Protein AF-A0AA42VBL7-F1 (afdb_monomer)

Foldseek 3Di:
DDDDALVNQDPVNQVCLLLLNAEDPDPNSVLSHQVLSNCCNVPVPQDPVLSVVSVVCNPPDPVVSLLSLLVSCCVPPNCPCLVVQCPGRYLSSVLSSLSVLVPHPPDDPVRSCVSCVCQCVPPDPSSND

Organism: Aeromonas caviae (NCBI:txid648)

Radius of gyration: 14.38 Å; Cα contacts (8 Å, |Δi|>4): 144; chains: 1; bounding box: 39×32×38 Å

Sequence (129 aa):
MTRSRITDITPSRLAQLNRGEAEASNLTECLAVDFAPLMQCTLPSLGPQALASMHAASGEGITRRMALAARLLLTESGTRDLAALSRHPSDTVRGWACFMVGASEGLSLSDRLALIRPLADDPHFGVRE

Mean predicted aligned error: 3.26 Å

pLDDT: mean 94.49, std 7.41, range [45.22, 98.62]

Secondary structure (DSSP, 8-state):
-PPPPGGGS-HHHHHHHHTT-S--SSHHHHHH--HHHHHHHH-TT--HHHHHHHHHTTTS-HHHHHHHHHHHHHHHHTTTTHHHHTT-S-HHHHHHHHHHHHH-SS--HHHHHHHHHHHHT-SSHHHH-

Structure (mmCIF, N/CA/C/O backbone):
data_AF-A0AA42VBL7-F1
#
_entry.id   AF-A0AA42VBL7-F1
#
loop_
_atom_site.group_PDB
_atom_site.id
_atom_site.type_symbol
_atom_site.label_atom_id
_atom_site.label_alt_id
_atom_site.label_comp_id
_atom_site.label_asym_id
_atom_site.label_entity_id
_atom_site.label_seq_id
_atom_site.pdbx_PDB_ins_code
_atom_site.Cartn_x
_atom_site.Cartn_y
_atom_site.Cartn_z
_atom_site.occupancy
_atom_site.B_iso_or_equiv
_atom_site.auth_seq_id
_atom_site.auth_comp_id
_atom_site.auth_asym_id
_atom_site.auth_atom_id
_atom_site.pdbx_PDB_model_num
ATOM 1 N N . MET A 1 1 ? 24.910 -15.960 -0.959 1.00 45.22 1 MET A N 1
ATOM 2 C CA . MET A 1 1 ? 23.644 -15.347 -1.412 1.00 45.22 1 MET A CA 1
ATOM 3 C C . MET A 1 1 ? 23.977 -14.010 -2.048 1.00 45.22 1 MET A C 1
ATOM 5 O O . MET A 1 1 ? 24.462 -13.126 -1.353 1.00 45.22 1 MET A O 1
ATOM 9 N N . THR A 1 2 ? 23.836 -13.885 -3.364 1.00 49.84 2 THR A N 1
ATOM 10 C CA . THR A 1 2 ? 24.110 -12.630 -4.078 1.00 49.84 2 THR A CA 1
ATOM 11 C C . THR A 1 2 ? 22.987 -11.643 -3.757 1.00 49.84 2 THR A C 1
ATOM 13 O O . THR A 1 2 ? 21.822 -11.964 -3.973 1.00 49.84 2 THR A O 1
ATOM 16 N N . ARG A 1 3 ? 23.302 -10.475 -3.180 1.00 64.69 3 ARG A N 1
ATOM 17 C CA . ARG A 1 3 ? 22.304 -9.417 -2.935 1.00 64.69 3 ARG A CA 1
ATOM 18 C C . ARG A 1 3 ? 21.793 -8.896 -4.283 1.00 64.69 3 ARG A C 1
ATOM 20 O O . ARG A 1 3 ? 22.583 -8.341 -5.039 1.00 64.69 3 ARG A O 1
ATOM 27 N N . SER A 1 4 ? 20.499 -9.061 -4.555 1.00 76.75 4 SER A N 1
ATOM 28 C CA . SER A 1 4 ? 19.837 -8.468 -5.725 1.00 76.75 4 SER A CA 1
ATOM 29 C C . SER A 1 4 ? 19.675 -6.964 -5.517 1.00 76.75 4 SER A C 1
ATOM 31 O O . SER A 1 4 ? 19.191 -6.536 -4.464 1.00 76.75 4 SER A O 1
ATOM 33 N N . ARG A 1 5 ? 20.064 -6.160 -6.505 1.00 85.75 5 ARG A N 1
ATOM 34 C CA . ARG A 1 5 ? 19.850 -4.706 -6.527 1.00 85.75 5 ARG A CA 1
ATOM 35 C C . ARG A 1 5 ? 18.542 -4.377 -7.239 1.00 85.75 5 ARG A C 1
ATOM 37 O O . ARG A 1 5 ? 18.055 -5.160 -8.045 1.00 85.75 5 ARG A O 1
ATOM 44 N N . ILE A 1 6 ? 17.992 -3.194 -6.971 1.00 85.94 6 ILE A N 1
ATOM 45 C CA . ILE A 1 6 ? 16.787 -2.699 -7.663 1.00 85.94 6 ILE A CA 1
ATOM 46 C C . ILE A 1 6 ? 17.022 -2.621 -9.179 1.00 85.94 6 ILE A C 1
ATOM 48 O O . ILE A 1 6 ? 16.137 -2.947 -9.959 1.00 85.94 6 ILE A O 1
ATOM 52 N N . THR A 1 7 ? 18.244 -2.276 -9.599 1.00 86.56 7 THR A N 1
ATOM 53 C CA . THR A 1 7 ? 18.661 -2.244 -11.011 1.00 86.56 7 THR A CA 1
ATOM 54 C C . THR A 1 7 ? 18.605 -3.601 -11.708 1.00 86.56 7 THR A C 1
ATOM 56 O O . THR A 1 7 ? 18.649 -3.647 -12.932 1.00 86.56 7 THR A O 1
ATOM 59 N N . ASP A 1 8 ? 18.527 -4.692 -10.943 1.00 91.00 8 ASP A N 1
ATOM 60 C CA . ASP A 1 8 ? 18.472 -6.053 -11.474 1.00 91.00 8 ASP A CA 1
ATOM 61 C C . ASP A 1 8 ? 17.015 -6.491 -11.747 1.00 91.00 8 ASP A C 1
ATOM 63 O O . ASP A 1 8 ? 16.784 -7.538 -12.353 1.00 91.00 8 ASP A O 1
ATOM 67 N N . ILE A 1 9 ? 16.019 -5.696 -11.326 1.00 95.25 9 ILE A N 1
ATOM 68 C CA . ILE A 1 9 ? 14.600 -5.949 -11.601 1.00 95.25 9 ILE A CA 1
ATOM 69 C C . ILE A 1 9 ? 14.308 -5.574 -13.053 1.00 95.25 9 ILE A C 1
ATOM 71 O O . ILE A 1 9 ? 14.565 -4.455 -13.496 1.00 95.25 9 ILE A O 1
ATOM 75 N N . THR A 1 10 ? 13.729 -6.509 -13.806 1.00 97.00 10 THR A N 1
ATOM 76 C CA . THR A 1 10 ? 13.354 -6.237 -15.197 1.00 97.00 10 THR A CA 1
ATOM 77 C C . THR A 1 10 ? 12.259 -5.162 -15.274 1.00 97.00 10 THR A C 1
ATOM 79 O O . THR A 1 10 ? 11.362 -5.136 -14.426 1.00 97.00 10 THR A O 1
ATOM 82 N N . PRO A 1 11 ? 12.253 -4.302 -16.311 1.00 96.50 11 PRO A N 1
ATOM 83 C CA . PRO A 1 11 ? 11.223 -3.272 -16.454 1.00 96.50 11 PRO A CA 1
ATOM 84 C C . PRO A 1 11 ? 9.793 -3.826 -16.488 1.00 96.50 11 PRO A C 1
ATOM 86 O O . PRO A 1 11 ? 8.887 -3.229 -15.914 1.00 96.50 11 PRO A O 1
ATOM 89 N N . SER A 1 12 ? 9.584 -4.990 -17.115 1.00 97.38 12 SER A N 1
ATOM 90 C CA . SER A 1 12 ? 8.275 -5.653 -17.158 1.00 97.38 12 SER A CA 1
ATOM 91 C C . SER A 1 12 ? 7.822 -6.125 -15.777 1.00 97.38 12 SER A C 1
ATOM 93 O O . SER A 1 12 ? 6.654 -5.951 -15.428 1.00 97.38 12 SER A O 1
ATOM 95 N N . ARG A 1 13 ? 8.741 -6.668 -14.967 1.00 97.69 13 ARG A N 1
ATOM 96 C CA . ARG A 1 13 ? 8.455 -7.062 -13.584 1.00 97.69 13 ARG A CA 1
ATOM 97 C C . ARG A 1 13 ? 8.108 -5.852 -12.725 1.00 97.69 13 ARG A C 1
ATOM 99 O O . ARG A 1 13 ? 7.092 -5.876 -12.039 1.00 97.69 13 ARG A O 1
ATOM 106 N N . LEU A 1 14 ? 8.889 -4.777 -12.811 1.00 97.75 14 LEU A N 1
ATOM 107 C CA . LEU A 1 14 ? 8.604 -3.545 -12.075 1.00 97.75 14 LEU A CA 1
ATOM 108 C C . LEU A 1 14 ? 7.245 -2.946 -12.476 1.00 97.75 14 LEU A C 1
ATOM 110 O O . LEU A 1 14 ? 6.464 -2.555 -11.614 1.00 97.75 14 LEU A O 1
ATOM 114 N N . ALA A 1 15 ? 6.912 -2.945 -13.769 1.00 97.88 15 ALA A N 1
ATOM 115 C CA . ALA A 1 15 ? 5.611 -2.488 -14.255 1.00 97.88 15 ALA A CA 1
ATOM 116 C C . ALA A 1 15 ? 4.439 -3.374 -13.790 1.00 97.88 15 ALA A C 1
ATOM 118 O O . ALA A 1 15 ? 3.328 -2.878 -13.621 1.00 97.88 15 ALA A O 1
ATOM 119 N N . GLN A 1 16 ? 4.647 -4.679 -13.594 1.00 98.38 16 GLN A N 1
ATOM 120 C CA . GLN A 1 16 ? 3.638 -5.571 -13.012 1.00 98.38 16 GLN A CA 1
ATOM 121 C C . GLN A 1 16 ? 3.380 -5.233 -11.537 1.00 98.38 16 GLN A C 1
ATOM 123 O O . GLN A 1 16 ? 2.226 -5.106 -11.128 1.00 98.38 16 GLN A O 1
ATOM 128 N N . LEU A 1 17 ? 4.450 -5.033 -10.761 1.00 98.44 17 LEU A N 1
ATOM 129 C CA . LEU A 1 17 ? 4.364 -4.651 -9.349 1.00 98.44 17 LEU A CA 1
ATOM 130 C C . LEU A 1 17 ? 3.690 -3.283 -9.181 1.00 98.44 17 LEU A C 1
ATOM 132 O O . LEU A 1 17 ? 2.751 -3.148 -8.403 1.00 98.44 17 LEU A O 1
ATOM 136 N N . ASN A 1 18 ? 4.088 -2.295 -9.986 1.00 98.19 18 ASN A N 1
ATOM 137 C CA . ASN A 1 18 ? 3.526 -0.942 -9.953 1.00 98.19 18 ASN A CA 1
ATOM 138 C C . ASN A 1 18 ? 2.079 -0.856 -10.466 1.00 98.19 18 ASN A C 1
ATOM 140 O O . ASN A 1 18 ? 1.442 0.169 -10.270 1.00 98.19 18 ASN A O 1
ATOM 144 N N . ARG A 1 19 ? 1.547 -1.899 -11.115 1.00 98.25 19 ARG A N 1
ATOM 145 C CA . ARG A 1 19 ? 0.112 -2.015 -11.446 1.00 98.25 19 ARG A CA 1
ATOM 146 C C . ARG A 1 19 ? -0.675 -2.813 -10.407 1.00 98.25 19 ARG A C 1
ATOM 148 O O . ARG A 1 19 ? -1.892 -2.913 -10.511 1.00 98.25 19 ARG A O 1
ATOM 155 N N . GLY A 1 20 ? 0.009 -3.379 -9.414 1.00 98.06 20 GLY A N 1
ATOM 156 C CA . GLY A 1 20 ? -0.601 -4.151 -8.339 1.00 98.06 20 GLY A CA 1
ATOM 157 C C . GLY A 1 20 ? -1.052 -5.553 -8.746 1.00 98.06 20 GLY A C 1
ATOM 158 O O . GLY A 1 20 ? -1.904 -6.137 -8.085 1.00 98.06 20 GLY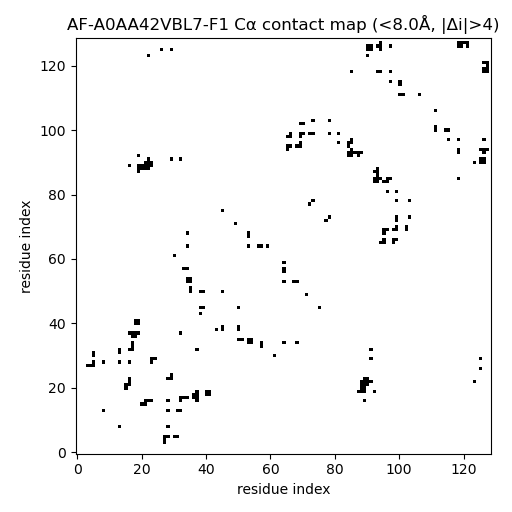 A O 1
ATOM 159 N N . GLU A 1 21 ? -0.495 -6.096 -9.828 1.00 98.12 21 GLU A N 1
ATOM 160 C CA . GLU A 1 21 ? -0.938 -7.361 -10.435 1.00 98.12 21 GLU A CA 1
ATOM 161 C C . GLU A 1 21 ? -0.263 -8.601 -9.848 1.00 98.12 21 GLU A C 1
ATOM 163 O O . GLU A 1 21 ? -0.640 -9.727 -10.166 1.00 98.12 21 GLU A O 1
ATOM 168 N N . ALA A 1 22 ? 0.769 -8.403 -9.034 1.00 97.06 22 ALA A N 1
ATOM 169 C CA . ALA A 1 22 ? 1.496 -9.471 -8.379 1.00 97.06 22 ALA A CA 1
ATOM 170 C C . ALA A 1 22 ? 2.066 -8.992 -7.046 1.00 97.06 22 ALA A C 1
ATOM 172 O O . ALA A 1 22 ? 2.302 -7.799 -6.844 1.00 97.06 22 ALA A O 1
ATOM 173 N N . GLU A 1 23 ? 2.343 -9.958 -6.183 1.00 98.19 23 GLU A N 1
ATOM 174 C CA . GLU A 1 23 ? 3.160 -9.770 -4.992 1.00 98.19 23 GLU A CA 1
ATOM 175 C C . GLU A 1 23 ? 4.632 -9.644 -5.384 1.00 98.19 23 GLU A C 1
ATOM 177 O O . GLU A 1 23 ? 5.088 -10.235 -6.378 1.00 98.19 23 GLU A O 1
ATOM 182 N N . ALA A 1 24 ? 5.391 -8.906 -4.582 1.00 97.75 24 ALA A N 1
ATOM 183 C CA . ALA A 1 24 ? 6.839 -9.001 -4.588 1.00 97.75 24 ALA A CA 1
ATOM 184 C C . ALA A 1 24 ? 7.296 -10.435 -4.244 1.00 97.75 24 ALA A C 1
ATOM 186 O O . ALA A 1 24 ? 6.632 -11.190 -3.553 1.00 97.75 24 ALA A O 1
ATOM 187 N N . SER A 1 25 ? 8.448 -10.858 -4.751 1.00 96.38 25 SER A N 1
ATOM 188 C CA . SER A 1 25 ? 9.044 -12.163 -4.418 1.00 96.38 25 SER A CA 1
ATOM 189 C C . SER A 1 25 ? 10.155 -12.044 -3.375 1.00 96.38 25 SER A C 1
ATOM 191 O O . SER A 1 25 ? 10.631 -13.045 -2.844 1.00 96.38 25 SER A O 1
ATOM 193 N N . ASN A 1 26 ? 10.634 -10.827 -3.121 1.00 95.25 26 ASN A N 1
ATOM 194 C CA . ASN A 1 26 ? 11.722 -10.537 -2.195 1.00 95.25 26 ASN A CA 1
ATOM 195 C C . ASN A 1 26 ? 11.707 -9.057 -1.787 1.00 95.25 26 ASN A C 1
ATOM 197 O O . ASN A 1 26 ? 11.037 -8.230 -2.404 1.00 95.25 26 ASN A O 1
ATOM 201 N N . LEU A 1 27 ? 12.494 -8.719 -0.763 1.00 94.31 27 LEU A N 1
ATOM 202 C CA . LEU A 1 27 ? 12.570 -7.359 -0.228 1.00 94.31 27 LEU A CA 1
ATOM 203 C C . LEU A 1 27 ? 13.031 -6.324 -1.269 1.00 94.31 27 LEU A C 1
ATOM 205 O O . LEU A 1 27 ? 12.570 -5.188 -1.241 1.00 94.31 27 LEU A O 1
ATOM 209 N N . THR A 1 28 ? 13.921 -6.693 -2.195 1.00 95.75 28 THR A N 1
ATOM 210 C CA . THR A 1 28 ? 14.379 -5.773 -3.247 1.00 95.75 28 THR A CA 1
ATOM 211 C C . THR A 1 28 ? 13.216 -5.347 -4.143 1.00 95.75 28 THR A C 1
ATOM 213 O O . THR A 1 28 ? 13.108 -4.166 -4.460 1.00 95.75 28 THR A O 1
ATOM 216 N N . GLU A 1 29 ? 12.324 -6.274 -4.502 1.00 96.81 29 GLU A N 1
ATOM 217 C CA . GLU A 1 29 ? 11.092 -5.955 -5.229 1.00 96.81 29 GLU A CA 1
ATOM 218 C C . GLU A 1 29 ? 10.136 -5.095 -4.393 1.00 96.81 29 GLU A C 1
ATOM 220 O O . GLU A 1 29 ? 9.699 -4.065 -4.899 1.00 96.81 29 GLU A O 1
ATOM 225 N N . CYS A 1 30 ? 9.885 -5.433 -3.117 1.00 96.00 30 CYS A N 1
ATOM 226 C CA . CYS A 1 30 ? 9.041 -4.615 -2.228 1.00 96.00 30 CYS A CA 1
ATOM 227 C C . CYS A 1 30 ? 9.528 -3.158 -2.160 1.00 96.00 30 CYS A C 1
ATOM 229 O O . CYS A 1 30 ? 8.741 -2.217 -2.245 1.00 96.00 30 CYS A O 1
ATOM 231 N N . LEU A 1 31 ? 10.842 -2.957 -2.020 1.00 95.00 31 LEU A N 1
ATOM 232 C CA . LEU A 1 31 ? 11.440 -1.625 -1.916 1.00 95.00 31 LEU A CA 1
ATOM 233 C C . LEU A 1 31 ? 11.423 -0.851 -3.240 1.00 95.00 31 LEU A C 1
ATOM 235 O O . LEU A 1 31 ? 11.479 0.380 -3.207 1.00 95.00 31 LEU A O 1
ATOM 239 N N . ALA A 1 32 ? 11.352 -1.549 -4.375 1.00 96.06 32 ALA A N 1
ATOM 240 C CA . ALA A 1 32 ? 11.323 -0.952 -5.706 1.00 96.06 32 ALA A CA 1
ATOM 241 C C . ALA A 1 32 ? 9.931 -0.473 -6.138 1.00 96.06 32 ALA A C 1
ATOM 243 O O . ALA A 1 32 ? 9.848 0.324 -7.072 1.00 96.06 32 ALA A O 1
ATOM 244 N N . VAL A 1 33 ? 8.858 -0.943 -5.489 1.00 97.44 33 VAL A N 1
ATOM 245 C CA . VAL A 1 33 ? 7.485 -0.545 -5.820 1.00 97.44 33 VAL A CA 1
ATOM 246 C C . VAL A 1 33 ? 7.324 0.970 -5.697 1.00 97.44 33 VAL A C 1
ATOM 248 O O . VAL A 1 33 ? 7.570 1.567 -4.639 1.00 97.44 33 VAL A O 1
ATOM 251 N N . ASP A 1 34 ? 6.860 1.582 -6.783 1.00 97.00 34 ASP A N 1
ATOM 252 C CA . ASP A 1 34 ? 6.452 2.978 -6.808 1.00 97.00 34 ASP A CA 1
ATOM 253 C C . ASP A 1 34 ? 4.981 3.079 -6.394 1.00 97.00 34 ASP A C 1
ATOM 255 O O . ASP A 1 34 ? 4.080 2.507 -7.013 1.00 97.00 34 ASP A O 1
ATOM 259 N N . PHE A 1 35 ? 4.741 3.803 -5.304 1.00 98.06 35 PHE A N 1
ATOM 260 C CA . PHE A 1 35 ? 3.431 3.857 -4.669 1.00 98.06 35 PHE A CA 1
ATOM 261 C C . PHE A 1 35 ? 2.457 4.718 -5.458 1.00 98.06 35 PHE A C 1
ATOM 263 O O . PHE A 1 35 ? 1.268 4.429 -5.440 1.00 98.06 35 PHE A O 1
ATOM 270 N N . ALA A 1 36 ? 2.924 5.754 -6.154 1.00 96.19 36 ALA A N 1
ATOM 271 C CA . ALA A 1 36 ? 2.036 6.640 -6.896 1.00 96.19 36 ALA A CA 1
ATOM 272 C C . ALA A 1 36 ? 1.335 5.943 -8.086 1.00 96.19 36 ALA A C 1
ATOM 274 O O . ALA A 1 36 ? 0.102 5.984 -8.130 1.00 96.19 36 ALA A O 1
ATOM 275 N N . PRO A 1 37 ? 2.034 5.242 -9.008 1.00 96.56 37 PRO A N 1
ATOM 276 C CA . PRO A 1 37 ? 1.370 4.472 -10.058 1.00 96.56 37 PRO A CA 1
ATOM 277 C C . PRO A 1 37 ? 0.539 3.319 -9.486 1.00 96.56 37 PRO A C 1
ATOM 279 O O . PRO A 1 37 ? -0.583 3.109 -9.942 1.00 96.56 37 PRO A O 1
ATOM 282 N N . LEU A 1 38 ? 1.020 2.636 -8.439 1.00 98.44 38 LEU A N 1
ATOM 283 C CA . LEU A 1 38 ? 0.253 1.571 -7.788 1.00 98.44 38 LEU A CA 1
ATOM 284 C C . LEU A 1 38 ? -1.066 2.093 -7.217 1.00 98.44 38 LEU A C 1
ATOM 286 O O . LEU A 1 38 ? -2.120 1.487 -7.411 1.00 98.44 38 LEU A O 1
ATOM 290 N N . MET A 1 39 ? -1.022 3.239 -6.548 1.00 96.88 39 MET A N 1
ATOM 291 C CA . MET A 1 39 ? -2.187 3.883 -5.959 1.00 96.88 39 MET A CA 1
ATOM 292 C C . MET A 1 39 ? -3.161 4.356 -7.042 1.00 96.88 39 MET A C 1
ATOM 294 O O . MET A 1 39 ? -4.358 4.119 -6.914 1.00 96.88 39 MET A O 1
ATOM 298 N N . GLN A 1 40 ? -2.661 4.918 -8.146 1.00 95.69 40 GLN A N 1
ATOM 299 C CA . GLN A 1 40 ? -3.484 5.301 -9.297 1.00 95.69 40 GLN A CA 1
ATOM 300 C C . GLN A 1 40 ? -4.200 4.102 -9.941 1.00 95.69 40 GLN A C 1
ATOM 302 O O . GLN A 1 40 ? -5.360 4.233 -10.336 1.00 95.69 40 GLN A O 1
ATOM 307 N N . CYS A 1 41 ? -3.529 2.949 -10.053 1.00 96.25 41 CYS A N 1
ATOM 308 C CA . CYS A 1 41 ? -4.119 1.718 -10.587 1.00 96.25 41 CYS A CA 1
ATOM 309 C C . CYS A 1 41 ? -5.134 1.089 -9.627 1.00 96.25 41 CYS A C 1
ATOM 311 O O . CYS A 1 41 ? -6.164 0.583 -10.067 1.00 96.25 41 CYS A O 1
ATOM 313 N N . THR A 1 42 ? -4.853 1.130 -8.325 1.00 95.19 42 THR A N 1
ATOM 314 C CA . THR A 1 42 ? -5.699 0.509 -7.297 1.00 95.19 42 THR A CA 1
ATOM 315 C C . THR A 1 42 ? -6.943 1.352 -7.008 1.00 95.19 42 THR A C 1
ATOM 317 O O . THR A 1 42 ? -8.007 0.808 -6.719 1.00 95.19 42 THR A O 1
ATOM 320 N N . LEU A 1 43 ? -6.825 2.684 -7.072 1.00 92.31 43 LEU A N 1
ATOM 321 C CA . LEU A 1 43 ? -7.853 3.634 -6.636 1.00 92.31 43 LEU A CA 1
ATOM 322 C C . LEU A 1 43 ? -8.048 4.737 -7.684 1.00 92.31 43 LEU A C 1
ATOM 324 O O . LEU A 1 43 ? -7.583 5.865 -7.502 1.00 92.31 43 LEU A O 1
ATOM 328 N N . PRO A 1 44 ? -8.760 4.444 -8.786 1.00 87.00 44 PRO A N 1
ATOM 329 C CA . PRO A 1 44 ? -8.918 5.386 -9.894 1.00 87.00 44 PRO A CA 1
ATOM 330 C C . PRO A 1 44 ? -9.609 6.702 -9.515 1.00 87.00 44 PRO A C 1
ATOM 332 O O . PRO A 1 44 ? -9.455 7.694 -10.221 1.00 87.00 44 PRO A O 1
ATOM 335 N N . SER A 1 45 ? -10.378 6.717 -8.421 1.00 86.31 45 SER A N 1
ATOM 336 C CA . SER A 1 45 ? -11.070 7.906 -7.916 1.00 86.31 45 SER A CA 1
ATOM 337 C C . SER A 1 45 ? -10.195 8.820 -7.059 1.00 86.31 45 SER A C 1
ATOM 339 O O . SER A 1 45 ? -10.655 9.895 -6.685 1.00 86.31 45 SER A O 1
ATOM 341 N N . LEU A 1 46 ? -8.964 8.416 -6.727 1.00 88.94 46 LEU A N 1
ATOM 342 C CA . LEU A 1 46 ? -8.108 9.200 -5.850 1.00 88.94 46 LEU A CA 1
ATOM 343 C C . LEU A 1 46 ? -7.712 10.528 -6.512 1.00 88.94 46 LEU A C 1
ATOM 345 O O . LEU A 1 46 ? -7.223 10.566 -7.643 1.00 88.94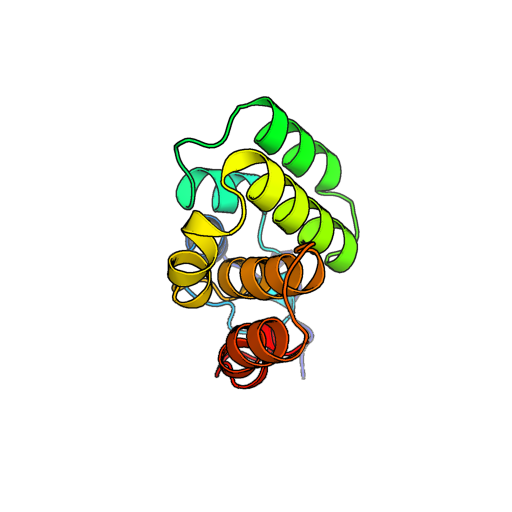 46 LEU A O 1
ATOM 349 N N . GLY A 1 47 ? -7.905 11.629 -5.785 1.00 89.19 47 GLY A N 1
ATOM 350 C CA . GLY A 1 47 ? -7.651 12.967 -6.306 1.00 89.19 47 GLY A CA 1
ATOM 351 C C . GLY A 1 47 ? -6.174 13.242 -6.652 1.00 89.19 47 GLY A C 1
ATOM 352 O O . GLY A 1 47 ? -5.257 12.695 -6.030 1.00 89.19 47 GLY A O 1
ATOM 353 N N . PRO A 1 48 ? -5.905 14.180 -7.582 1.00 92.06 48 PRO A N 1
ATOM 354 C CA . PRO A 1 48 ? -4.550 14.484 -8.055 1.00 92.06 48 PRO A CA 1
ATOM 355 C C . PRO A 1 48 ? -3.608 14.993 -6.952 1.00 92.06 48 PRO A C 1
ATOM 357 O O . PRO A 1 48 ? -2.400 14.786 -7.033 1.00 92.06 48 PRO A O 1
ATOM 360 N N . GLN A 1 49 ? -4.134 15.628 -5.898 1.00 94.31 49 GLN A N 1
ATOM 361 C CA . GLN A 1 49 ? -3.319 16.093 -4.768 1.00 94.31 49 GLN A CA 1
ATOM 362 C C . GLN A 1 49 ? -2.740 14.939 -3.940 1.00 94.31 49 GLN A C 1
ATOM 364 O O . GLN A 1 49 ? -1.598 15.021 -3.481 1.00 94.31 49 GLN A O 1
ATOM 369 N N . ALA A 1 50 ? -3.492 13.852 -3.762 1.00 94.25 50 ALA A N 1
ATOM 370 C CA . ALA A 1 50 ? -3.013 12.684 -3.031 1.00 94.25 50 ALA A CA 1
ATOM 371 C C . ALA A 1 50 ? -1.896 11.976 -3.814 1.00 94.25 50 ALA A C 1
ATOM 373 O O . ALA A 1 50 ? -0.853 11.649 -3.247 1.00 94.25 50 ALA A O 1
ATOM 374 N N . LEU A 1 51 ? -2.052 11.852 -5.135 1.00 95.88 51 LEU A N 1
ATOM 375 C CA . LEU A 1 51 ? -1.013 11.315 -6.018 1.00 95.88 51 LEU A CA 1
ATOM 376 C C . LEU A 1 51 ? 0.239 12.197 -6.038 1.00 95.88 51 LEU A C 1
ATOM 378 O O . LEU A 1 51 ? 1.349 11.686 -5.909 1.00 95.88 51 LEU A O 1
ATOM 382 N N . ALA A 1 52 ? 0.077 13.521 -6.11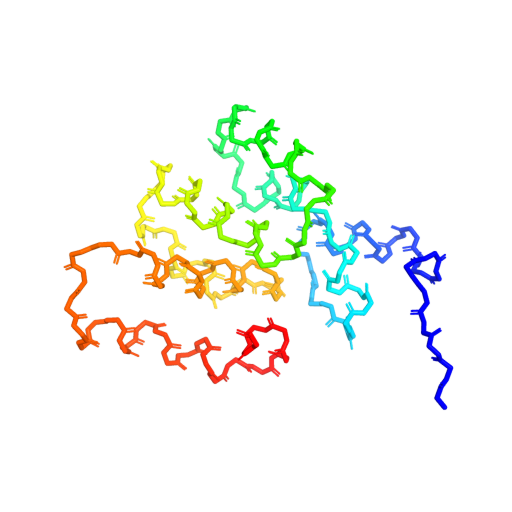7 1.00 96.75 52 ALA A N 1
ATOM 383 C CA . ALA A 1 52 ? 1.195 14.459 -6.019 1.00 96.75 52 ALA A CA 1
ATOM 384 C C . ALA A 1 52 ? 1.945 14.323 -4.682 1.00 96.75 52 ALA A C 1
ATOM 386 O O . ALA A 1 52 ? 3.176 14.316 -4.662 1.00 96.75 52 ALA A O 1
ATOM 387 N N . SER A 1 53 ? 1.215 14.148 -3.576 1.00 97.62 53 SER A N 1
ATOM 388 C CA . SER A 1 53 ? 1.810 13.906 -2.254 1.00 97.62 53 SER A CA 1
ATOM 389 C C . SER A 1 53 ? 2.619 12.609 -2.232 1.00 97.62 53 SER A C 1
ATOM 391 O O . SER A 1 53 ? 3.724 12.579 -1.692 1.00 97.62 53 SER A O 1
ATOM 393 N N . MET A 1 54 ? 2.105 11.546 -2.857 1.00 97.62 54 MET 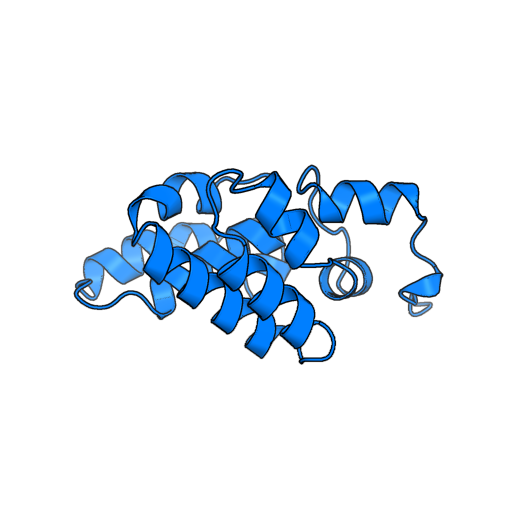A N 1
ATOM 394 C CA . MET A 1 54 ? 2.810 10.268 -2.946 1.00 97.62 54 MET A CA 1
ATOM 395 C C . MET A 1 54 ? 4.071 10.359 -3.816 1.00 97.62 54 MET A C 1
ATOM 397 O O . MET A 1 54 ? 5.120 9.846 -3.432 1.00 97.62 54 MET A O 1
ATOM 401 N N . HIS A 1 55 ? 4.005 11.076 -4.943 1.00 96.56 55 HIS A N 1
ATOM 402 C CA . HIS A 1 55 ? 5.171 11.347 -5.789 1.00 96.56 55 HIS A CA 1
ATOM 403 C C . HIS A 1 55 ? 6.262 12.124 -5.042 1.00 96.56 55 HIS A C 1
ATOM 405 O O . HIS A 1 55 ? 7.442 11.768 -5.126 1.00 96.56 55 HIS A O 1
ATOM 411 N N . ALA A 1 56 ? 5.879 13.152 -4.278 1.00 97.44 56 ALA A N 1
ATOM 412 C CA . ALA A 1 56 ? 6.812 13.951 -3.485 1.00 97.44 56 ALA A CA 1
ATOM 413 C C . ALA A 1 56 ? 7.526 13.119 -2.405 1.00 97.44 56 ALA A C 1
ATOM 415 O O . ALA A 1 56 ? 8.693 13.367 -2.105 1.00 97.44 56 ALA A O 1
ATOM 416 N N . ALA A 1 57 ? 6.857 12.095 -1.872 1.00 97.19 57 ALA A N 1
ATOM 417 C CA . ALA A 1 57 ? 7.409 11.195 -0.865 1.00 97.19 57 ALA A CA 1
ATOM 418 C C . ALA A 1 57 ? 8.244 10.036 -1.445 1.00 97.19 57 ALA A C 1
ATOM 420 O O . ALA A 1 57 ? 8.714 9.196 -0.680 1.00 97.19 57 ALA A O 1
ATOM 421 N N . SER A 1 58 ? 8.454 9.953 -2.765 1.00 93.00 58 SER A N 1
ATOM 422 C CA . SER A 1 58 ? 9.141 8.814 -3.407 1.00 93.00 58 SER A CA 1
ATOM 423 C C . SER A 1 58 ? 10.567 8.566 -2.888 1.00 93.00 58 SER A C 1
ATOM 425 O O . SER A 1 58 ? 11.007 7.419 -2.830 1.00 93.00 58 SER A O 1
ATOM 427 N N . GLY A 1 59 ? 11.266 9.618 -2.444 1.00 92.81 59 GLY A N 1
ATOM 428 C CA . GLY A 1 59 ? 12.594 9.527 -1.824 1.00 92.81 59 GLY A CA 1
ATOM 429 C C . GLY A 1 59 ? 12.594 9.161 -0.334 1.00 92.81 59 GLY A C 1
ATOM 430 O O . GLY A 1 59 ? 13.664 9.014 0.258 1.00 92.81 59 GLY A O 1
ATOM 431 N N . GLU A 1 60 ? 11.428 9.033 0.301 1.00 96.88 60 GLU A N 1
ATOM 432 C CA . GLU A 1 60 ? 11.327 8.689 1.717 1.00 96.88 60 GLU A CA 1
ATOM 433 C C . GLU A 1 60 ? 11.457 7.179 1.975 1.00 96.88 60 GLU A C 1
ATOM 435 O O . GLU A 1 60 ? 11.166 6.322 1.133 1.00 96.88 60 GLU A O 1
ATOM 440 N N . GLY A 1 61 ? 11.855 6.838 3.205 1.00 95.75 61 GLY A N 1
ATOM 441 C CA . GLY A 1 61 ? 11.889 5.453 3.670 1.00 95.75 61 GLY A CA 1
ATOM 442 C C . GLY A 1 61 ? 10.508 4.788 3.612 1.00 95.75 61 GLY A C 1
ATOM 443 O O . GLY A 1 61 ? 9.484 5.441 3.827 1.00 95.75 61 GLY A O 1
ATOM 444 N N . ILE A 1 62 ? 10.487 3.474 3.362 1.00 95.19 62 ILE A N 1
ATOM 445 C CA . ILE A 1 62 ? 9.255 2.707 3.110 1.00 95.19 62 ILE A CA 1
ATOM 446 C C . ILE A 1 62 ? 8.196 2.901 4.201 1.00 95.19 62 ILE A C 1
ATOM 448 O O . ILE A 1 62 ? 7.053 3.192 3.878 1.00 95.19 62 ILE A O 1
ATOM 452 N N . THR A 1 63 ? 8.566 2.877 5.484 1.00 95.25 63 THR A N 1
ATOM 453 C CA . THR A 1 63 ? 7.621 3.072 6.597 1.00 95.25 63 THR A CA 1
ATOM 454 C C . THR A 1 63 ? 6.891 4.417 6.525 1.00 95.25 63 THR A C 1
ATOM 456 O O . THR A 1 63 ? 5.690 4.481 6.786 1.00 95.25 63 THR A O 1
ATOM 459 N N . ARG A 1 64 ? 7.581 5.501 6.136 1.00 97.81 64 ARG A N 1
ATOM 460 C CA . ARG A 1 64 ? 6.946 6.822 5.988 1.00 97.81 64 ARG A CA 1
ATOM 461 C C . ARG A 1 64 ? 6.008 6.857 4.790 1.00 97.81 64 ARG A C 1
ATOM 463 O O . ARG A 1 64 ? 4.902 7.378 4.917 1.00 97.81 64 ARG A O 1
ATOM 470 N N . ARG A 1 65 ? 6.413 6.248 3.671 1.00 98.31 65 ARG A N 1
ATOM 471 C CA . ARG A 1 65 ? 5.562 6.103 2.481 1.00 98.31 65 ARG A CA 1
ATOM 472 C C . ARG A 1 65 ? 4.305 5.276 2.777 1.00 98.31 65 ARG A C 1
ATOM 474 O O . ARG A 1 65 ? 3.218 5.694 2.397 1.00 98.31 65 ARG A O 1
ATOM 481 N N . MET A 1 66 ? 4.421 4.172 3.521 1.00 98.12 66 MET A N 1
ATOM 482 C CA . MET A 1 66 ? 3.285 3.336 3.953 1.00 98.12 66 MET A CA 1
ATOM 483 C C . MET A 1 66 ? 2.315 4.110 4.849 1.00 98.12 66 MET A C 1
ATOM 485 O O . MET A 1 66 ? 1.107 4.107 4.611 1.00 98.12 66 MET A O 1
ATOM 489 N N . ALA A 1 67 ? 2.841 4.839 5.838 1.00 98.12 67 ALA A N 1
ATOM 490 C CA . ALA A 1 67 ? 2.027 5.678 6.713 1.00 98.12 67 ALA A CA 1
ATOM 491 C C . ALA A 1 67 ? 1.339 6.821 5.951 1.00 98.12 67 ALA A C 1
ATOM 493 O O . ALA A 1 67 ? 0.179 7.130 6.221 1.00 98.12 67 ALA A O 1
ATOM 494 N N . LEU A 1 68 ? 2.030 7.449 4.993 1.00 98.44 68 LEU A N 1
ATOM 495 C CA . LEU A 1 68 ? 1.429 8.457 4.122 1.00 98.44 68 LEU A CA 1
ATOM 496 C C . LEU A 1 68 ? 0.305 7.853 3.279 1.00 98.44 68 LEU A C 1
ATOM 498 O O . LEU A 1 68 ? -0.776 8.434 3.240 1.00 98.44 68 LEU A O 1
ATOM 502 N N . ALA A 1 69 ? 0.538 6.695 2.656 1.00 98.06 69 ALA A N 1
ATOM 503 C CA . ALA A 1 69 ? -0.465 6.024 1.840 1.00 98.06 69 ALA A CA 1
ATOM 504 C C . ALA A 1 69 ? -1.727 5.751 2.662 1.00 98.06 69 ALA A C 1
ATOM 506 O O . ALA A 1 69 ? -2.794 6.231 2.302 1.00 98.06 69 ALA A O 1
ATOM 507 N N . ALA A 1 70 ? -1.597 5.114 3.827 1.00 97.69 70 ALA A N 1
ATOM 508 C CA . ALA A 1 70 ? -2.732 4.854 4.709 1.00 97.69 70 ALA A CA 1
ATOM 509 C C . ALA A 1 70 ? -3.503 6.119 5.111 1.00 97.69 70 ALA A C 1
ATOM 511 O O . ALA A 1 70 ? -4.731 6.110 5.092 1.00 97.69 70 ALA A O 1
ATOM 512 N N . ARG A 1 71 ? -2.813 7.224 5.432 1.00 97.50 71 ARG A N 1
ATOM 513 C CA . ARG A 1 71 ? -3.489 8.498 5.735 1.00 97.50 71 ARG A CA 1
ATOM 514 C C . ARG A 1 71 ? -4.263 9.044 4.539 1.00 97.50 71 ARG A C 1
ATOM 516 O O . ARG A 1 71 ? -5.385 9.497 4.722 1.00 97.50 71 ARG A O 1
ATOM 523 N N . LEU A 1 72 ? -3.684 9.017 3.338 1.00 96.88 72 LEU A N 1
ATOM 524 C CA . LEU A 1 72 ? -4.372 9.480 2.128 1.00 96.88 72 LEU A CA 1
ATOM 525 C C . LEU A 1 72 ? -5.633 8.649 1.858 1.00 96.88 72 LEU A C 1
ATOM 527 O O . LEU A 1 72 ? -6.681 9.216 1.571 1.00 96.88 72 LEU A O 1
ATOM 531 N N . LEU A 1 73 ? -5.545 7.329 2.032 1.00 96.12 73 LEU A N 1
ATOM 532 C CA . LEU A 1 73 ? -6.676 6.411 1.879 1.00 96.12 73 LEU A CA 1
ATOM 533 C C . LEU A 1 73 ? -7.781 6.679 2.900 1.00 96.12 73 LEU A C 1
ATOM 535 O O . LEU A 1 73 ? -8.947 6.786 2.534 1.00 96.12 73 LEU A O 1
ATOM 539 N N . LEU A 1 74 ? -7.415 6.847 4.173 1.00 95.56 74 LEU A N 1
ATOM 540 C CA . LEU A 1 74 ? -8.374 7.168 5.230 1.00 95.56 74 LEU A CA 1
ATOM 541 C C . LEU A 1 74 ? -9.053 8.523 4.997 1.00 95.56 74 LEU A C 1
ATOM 543 O O . LEU A 1 74 ? -10.251 8.642 5.238 1.00 95.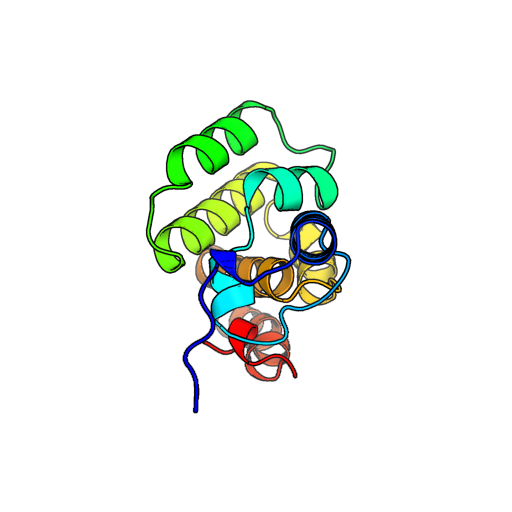56 74 LEU A O 1
ATOM 547 N N . THR A 1 75 ? -8.325 9.528 4.508 1.00 94.19 75 THR A N 1
ATOM 548 C CA . THR A 1 75 ? -8.908 10.833 4.161 1.00 94.19 75 THR A CA 1
ATOM 549 C C . THR A 1 75 ? -9.897 10.725 3.000 1.00 94.19 75 THR A C 1
ATOM 551 O O . THR A 1 75 ? -10.944 11.365 3.038 1.00 94.19 75 THR A O 1
ATOM 554 N N . GLU A 1 76 ? -9.585 9.923 1.980 1.00 92.12 76 GLU A N 1
ATOM 555 C CA . GLU A 1 76 ? -10.415 9.788 0.777 1.00 92.12 76 GLU A CA 1
ATOM 556 C C . GLU A 1 76 ? -11.680 8.950 1.026 1.00 92.12 76 GLU A C 1
ATOM 558 O O . GLU A 1 76 ? -12.793 9.350 0.676 1.00 92.12 76 GLU A O 1
ATOM 563 N N . SER A 1 77 ? -11.534 7.767 1.627 1.00 91.44 77 SER A N 1
ATOM 564 C CA . SER A 1 77 ? -12.626 6.792 1.718 1.00 91.44 77 SER A CA 1
ATOM 565 C C . SER A 1 77 ? -12.911 6.281 3.126 1.00 91.44 77 SER A C 1
ATOM 567 O O . SER A 1 77 ? -13.869 5.518 3.317 1.00 91.44 77 SER A O 1
ATOM 569 N N . GLY A 1 78 ? -12.159 6.740 4.127 1.00 92.00 78 GLY A N 1
ATOM 570 C CA . GLY A 1 78 ? -12.226 6.210 5.482 1.00 92.00 78 GLY A CA 1
ATOM 571 C C . GLY A 1 78 ? -11.852 4.731 5.493 1.00 92.00 78 GLY A C 1
ATOM 572 O O . GLY A 1 78 ? -10.893 4.300 4.859 1.00 92.00 78 GLY A O 1
ATOM 573 N N . THR A 1 79 ? -12.637 3.925 6.200 1.00 92.38 79 THR A N 1
ATOM 574 C CA . THR A 1 79 ? -12.440 2.470 6.267 1.00 92.38 79 THR A CA 1
ATOM 575 C C . THR A 1 79 ? -13.218 1.700 5.197 1.00 92.38 79 THR A C 1
ATOM 577 O O . THR A 1 79 ? -13.161 0.470 5.191 1.00 92.38 79 THR A O 1
ATOM 580 N N . ARG A 1 80 ? -13.931 2.380 4.279 1.00 92.50 80 ARG A N 1
ATOM 581 C CA . ARG A 1 80 ? -14.794 1.718 3.278 1.00 92.50 80 ARG A CA 1
ATOM 582 C C . ARG A 1 80 ? -14.037 0.718 2.411 1.00 92.50 80 ARG A C 1
ATOM 584 O O . ARG A 1 80 ? -14.525 -0.391 2.207 1.00 92.50 80 ARG A O 1
ATOM 591 N N . ASP A 1 81 ? -12.843 1.083 1.956 1.00 93.56 81 ASP A N 1
ATOM 592 C CA . ASP A 1 81 ? -12.081 0.254 1.015 1.00 93.56 81 ASP A CA 1
ATOM 593 C C . ASP A 1 81 ? -11.209 -0.792 1.712 1.00 93.56 81 ASP A C 1
ATOM 595 O O . ASP A 1 81 ? -10.643 -1.664 1.055 1.00 93.56 81 ASP A O 1
ATOM 599 N N . LEU A 1 82 ? -11.127 -0.758 3.047 1.00 94.88 82 LEU A N 1
ATOM 600 C CA . LEU A 1 82 ? -10.208 -1.588 3.820 1.00 94.88 82 LEU A CA 1
ATOM 601 C C . LEU A 1 82 ? -10.356 -3.077 3.482 1.00 94.88 82 LEU A C 1
ATOM 603 O O . LEU A 1 82 ? -9.371 -3.762 3.230 1.00 94.88 82 LEU A O 1
ATOM 607 N N . ALA A 1 83 ? -11.594 -3.568 3.396 1.00 95.12 83 ALA A N 1
ATOM 608 C CA . ALA A 1 83 ? -11.875 -4.965 3.085 1.00 95.12 83 ALA A CA 1
ATOM 609 C C . ALA A 1 83 ? -11.410 -5.384 1.675 1.00 95.12 83 ALA A C 1
ATOM 611 O O . ALA A 1 83 ? -11.015 -6.537 1.483 1.00 95.12 83 ALA A O 1
ATOM 612 N N . ALA A 1 84 ? -11.482 -4.483 0.693 1.00 96.00 84 ALA A N 1
ATOM 613 C CA . ALA A 1 84 ? -11.001 -4.744 -0.661 1.00 96.00 84 ALA A CA 1
ATOM 614 C C . ALA A 1 84 ? -9.467 -4.704 -0.703 1.00 96.00 84 ALA A C 1
ATOM 616 O O . ALA A 1 84 ? -8.840 -5.624 -1.230 1.00 96.00 84 ALA A O 1
ATOM 617 N N . LEU A 1 85 ? -8.866 -3.698 -0.063 1.00 97.50 85 LEU A N 1
ATOM 618 C CA . LEU A 1 85 ? -7.415 -3.528 0.012 1.00 97.50 85 LEU A CA 1
ATOM 619 C C . LEU A 1 85 ? -6.739 -4.701 0.730 1.00 97.50 85 LEU A C 1
ATOM 621 O O . LEU A 1 85 ? -5.731 -5.198 0.244 1.00 97.50 85 LEU A O 1
ATOM 625 N N . SER A 1 86 ? -7.324 -5.222 1.815 1.00 97.56 86 SER A N 1
ATOM 626 C CA . SER A 1 86 ? -6.803 -6.390 2.546 1.00 97.56 86 SER A CA 1
ATOM 627 C C . SER A 1 86 ? -6.811 -7.698 1.748 1.00 97.56 86 SER A C 1
ATOM 629 O O . SER A 1 86 ? -6.207 -8.669 2.188 1.00 97.56 86 SER A O 1
ATOM 631 N N . ARG A 1 87 ? -7.503 -7.765 0.604 1.00 97.25 87 ARG A N 1
ATOM 632 C CA . ARG A 1 87 ? -7.556 -8.954 -0.270 1.00 97.25 87 ARG A CA 1
ATOM 633 C C . ARG A 1 87 ? -6.885 -8.720 -1.621 1.00 97.25 87 ARG A C 1
ATOM 635 O O . ARG A 1 87 ? -7.023 -9.539 -2.527 1.00 97.25 87 ARG A O 1
ATOM 642 N N . HIS A 1 88 ? -6.205 -7.589 -1.775 1.00 98.31 88 HIS A N 1
ATOM 643 C CA . HIS A 1 88 ? -5.622 -7.193 -3.043 1.00 98.31 88 HIS A CA 1
ATOM 644 C C . HIS A 1 88 ? -4.453 -8.119 -3.439 1.00 98.31 88 HIS A C 1
ATOM 646 O O . HIS A 1 88 ? -3.724 -8.572 -2.554 1.00 98.31 88 HIS A O 1
ATOM 652 N N . PRO A 1 89 ? -4.216 -8.389 -4.738 1.00 97.88 89 PRO A N 1
ATOM 653 C CA . PRO A 1 89 ? -3.089 -9.219 -5.177 1.00 97.88 89 PRO A CA 1
ATOM 654 C C . PRO A 1 89 ? -1.708 -8.660 -4.820 1.00 97.88 89 PRO A C 1
ATOM 656 O O . PRO A 1 89 ? -0.763 -9.422 -4.704 1.00 97.88 89 PRO A O 1
ATOM 659 N N . SER A 1 90 ? -1.576 -7.345 -4.652 1.00 98.56 90 SER A N 1
ATOM 660 C CA . SER A 1 90 ? -0.318 -6.712 -4.237 1.00 98.56 90 SER A CA 1
ATOM 661 C C . SER A 1 90 ? -0.146 -6.726 -2.721 1.00 98.56 90 SER A C 1
ATOM 663 O O . SER A 1 90 ? -0.987 -6.197 -1.990 1.00 98.56 90 SER A O 1
ATOM 665 N N . ASP A 1 91 ? 0.999 -7.229 -2.268 1.00 98.50 91 ASP A N 1
ATOM 666 C CA . ASP A 1 91 ? 1.434 -7.191 -0.874 1.00 98.50 91 ASP A CA 1
ATOM 667 C C . ASP A 1 91 ? 1.540 -5.756 -0.343 1.00 98.50 91 ASP A C 1
ATOM 669 O O . ASP A 1 91 ? 1.087 -5.469 0.760 1.00 98.50 91 ASP A O 1
ATOM 673 N N . THR A 1 92 ? 2.039 -4.817 -1.150 1.00 98.31 92 THR A N 1
ATOM 674 C CA . THR A 1 92 ? 2.133 -3.400 -0.760 1.00 98.31 92 THR A CA 1
ATOM 675 C C . THR A 1 92 ? 0.752 -2.803 -0.466 1.00 98.31 92 THR A C 1
ATOM 677 O O . THR A 1 92 ? 0.583 -2.101 0.530 1.00 98.31 92 THR A O 1
ATOM 680 N N . VAL A 1 93 ? -0.261 -3.132 -1.278 1.00 98.50 93 VAL A N 1
ATOM 681 C CA . VAL A 1 93 ? -1.643 -2.664 -1.068 1.00 98.50 93 VAL A CA 1
ATOM 682 C C . VAL A 1 93 ? -2.257 -3.279 0.193 1.00 98.50 93 VAL A C 1
ATOM 684 O O . VAL A 1 93 ? -2.877 -2.564 0.985 1.00 98.50 93 VAL A O 1
ATOM 687 N N . ARG A 1 94 ? -2.045 -4.580 0.436 1.00 98.62 94 ARG A N 1
ATOM 688 C CA . ARG A 1 94 ? -2.473 -5.221 1.694 1.00 98.62 94 ARG A CA 1
ATOM 689 C C . ARG A 1 94 ? -1.742 -4.627 2.903 1.00 98.62 94 ARG A C 1
ATOM 691 O O . ARG A 1 94 ? -2.353 -4.398 3.945 1.00 98.62 94 ARG A O 1
ATOM 698 N N . GLY A 1 95 ? -0.471 -4.269 2.745 1.00 98.00 95 GLY A N 1
ATOM 699 C CA . GLY A 1 95 ? 0.298 -3.531 3.741 1.00 98.00 95 GLY A CA 1
ATOM 700 C C . GLY A 1 95 ? -0.281 -2.139 4.024 1.00 98.00 95 GLY A C 1
ATOM 701 O O . GLY A 1 95 ? -0.348 -1.732 5.182 1.00 98.00 95 GLY A O 1
ATOM 702 N N . TRP A 1 96 ? -0.789 -1.412 3.022 1.00 98.25 96 TRP A N 1
ATOM 703 C CA . TRP A 1 96 ? -1.510 -0.157 3.282 1.00 98.25 96 TRP A CA 1
ATOM 704 C C . TRP A 1 96 ? -2.740 -0.387 4.153 1.00 98.25 96 TRP A C 1
ATOM 706 O O . TRP A 1 96 ? -2.966 0.394 5.074 1.00 98.25 96 TRP A O 1
ATOM 716 N N . ALA A 1 97 ? -3.483 -1.478 3.938 1.00 98.19 97 ALA A N 1
ATOM 717 C CA . ALA A 1 97 ? -4.604 -1.841 4.801 1.00 98.19 97 ALA A CA 1
ATOM 718 C C . ALA A 1 97 ? -4.159 -2.073 6.261 1.00 98.19 97 ALA A C 1
ATOM 720 O O . ALA A 1 97 ? -4.839 -1.625 7.183 1.00 98.19 97 ALA A O 1
ATOM 721 N N . CYS A 1 98 ? -2.988 -2.679 6.490 1.00 97.69 98 CYS A N 1
ATOM 722 C CA . CYS A 1 98 ? -2.404 -2.830 7.832 1.00 97.69 98 CYS A CA 1
ATOM 723 C C . CYS A 1 98 ? -2.165 -1.463 8.497 1.00 97.69 98 CYS A C 1
ATOM 725 O O . CYS A 1 98 ? -2.643 -1.202 9.607 1.00 97.69 98 CYS A O 1
ATOM 727 N N . PHE A 1 99 ? -1.525 -0.540 7.775 1.00 98.00 99 PHE A N 1
ATOM 728 C CA . PHE A 1 99 ? -1.302 0.824 8.258 1.00 98.00 99 PHE A CA 1
ATOM 729 C C . PHE A 1 99 ? -2.613 1.605 8.446 1.00 98.00 99 PHE A C 1
ATOM 731 O O . PHE A 1 99 ? -2.723 2.376 9.399 1.00 98.00 99 PHE A O 1
ATOM 738 N N . MET A 1 100 ? -3.626 1.391 7.599 1.00 97.81 100 MET A N 1
ATOM 739 C CA . MET A 1 100 ? -4.955 1.991 7.756 1.00 97.81 100 MET A CA 1
ATOM 740 C C . MET A 1 100 ? -5.628 1.512 9.038 1.00 97.81 100 MET A C 1
ATOM 742 O O . MET A 1 100 ? -6.144 2.343 9.781 1.00 97.81 100 MET A O 1
ATOM 746 N N . VAL A 1 101 ? -5.602 0.208 9.340 1.00 97.50 101 VAL A N 1
ATOM 747 C CA . VAL A 1 101 ? -6.131 -0.317 10.612 1.00 97.50 101 VAL A CA 1
ATOM 748 C C . VAL A 1 101 ? -5.417 0.350 11.779 1.00 97.50 101 VAL A C 1
ATOM 750 O O . VAL A 1 101 ? -6.084 0.849 12.679 1.00 97.50 101 VAL A O 1
ATOM 753 N N . GLY A 1 102 ? -4.082 0.422 11.740 1.00 95.81 102 GLY A N 1
ATOM 754 C CA . GLY A 1 102 ? -3.261 1.093 12.751 1.00 95.81 102 GLY A CA 1
ATOM 755 C C . GLY A 1 102 ? -3.633 2.564 12.964 1.00 95.81 102 GLY A C 1
ATOM 756 O O . GLY A 1 102 ? -3.785 2.995 14.105 1.00 95.81 102 GLY A O 1
ATOM 757 N N . ALA A 1 103 ? -3.853 3.307 11.881 1.00 96.19 103 ALA A N 1
ATOM 758 C CA . ALA A 1 103 ? -4.157 4.737 11.911 1.00 96.19 103 ALA A CA 1
ATOM 759 C C . ALA A 1 103 ? -5.651 5.076 12.076 1.00 96.19 103 ALA A C 1
ATOM 761 O O . ALA A 1 103 ? -5.980 6.234 12.313 1.00 96.19 103 ALA A O 1
ATOM 762 N N . SER A 1 104 ? -6.559 4.102 11.954 1.00 95.31 104 SER A 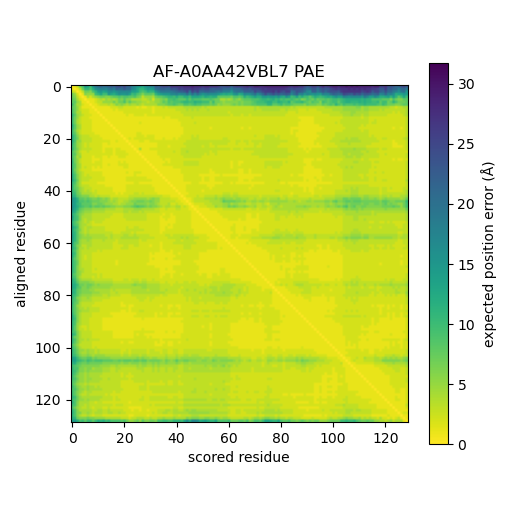N 1
ATOM 763 C CA . SER A 1 104 ? -8.003 4.342 12.065 1.00 95.31 104 SER A CA 1
ATOM 764 C C . SER A 1 104 ? -8.378 4.764 13.483 1.00 95.31 104 SER A C 1
ATOM 766 O O . SER A 1 104 ? -8.122 4.037 14.445 1.00 95.31 104 SER A O 1
ATOM 768 N N . GLU A 1 105 ? -9.023 5.916 13.617 1.00 91.50 105 GLU A N 1
ATOM 769 C CA . GLU A 1 105 ? -9.581 6.392 14.882 1.00 91.50 105 GLU A CA 1
ATOM 770 C C . GLU A 1 105 ? -10.979 5.797 15.125 1.00 91.50 105 GLU A C 1
ATOM 772 O O . GLU A 1 105 ? -11.640 5.314 14.208 1.00 91.50 105 GLU A O 1
ATOM 777 N N . GLY A 1 106 ? -11.432 5.785 16.381 1.00 89.88 106 GLY A N 1
ATOM 778 C CA . GLY A 1 106 ? -12.790 5.346 16.737 1.00 89.88 106 GLY A CA 1
ATOM 779 C C . GLY A 1 106 ? -13.045 3.832 16.711 1.00 89.88 106 GLY A C 1
ATOM 780 O O . GLY A 1 106 ? -14.111 3.401 17.144 1.00 89.88 106 GLY A O 1
ATOM 781 N N . LEU A 1 107 ? -12.086 3.010 16.270 1.00 93.25 107 LEU A N 1
ATOM 782 C CA . LEU A 1 107 ? -12.184 1.552 16.390 1.00 93.25 107 LEU A CA 1
ATOM 783 C C . LEU A 1 107 ? -12.033 1.110 17.847 1.00 93.25 107 LEU A C 1
ATOM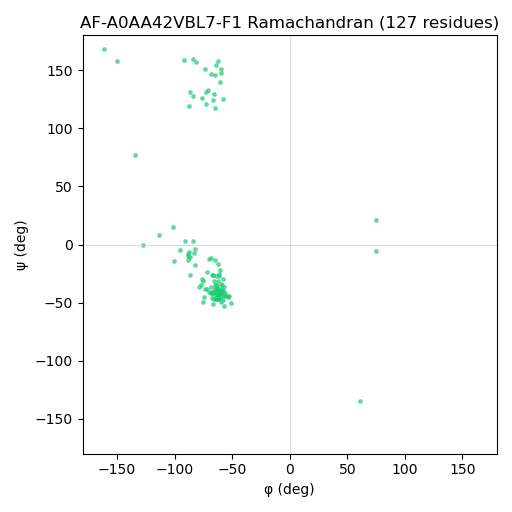 785 O O . LEU A 1 107 ? -11.070 1.490 18.522 1.00 93.25 107 LEU A O 1
ATOM 789 N N . SER A 1 108 ? -12.924 0.226 18.300 1.00 96.00 108 SER A N 1
ATOM 790 C CA . SER A 1 108 ? -12.698 -0.507 19.543 1.00 96.00 108 SER A CA 1
ATOM 791 C C . SER A 1 108 ? -11.451 -1.391 19.417 1.00 96.00 108 SER A C 1
ATOM 793 O O . SER A 1 108 ? -11.036 -1.770 18.316 1.00 96.00 108 SER A O 1
ATOM 795 N N . LEU A 1 109 ? -10.848 -1.765 20.550 1.00 96.31 109 LEU A N 1
ATOM 796 C CA . LEU A 1 109 ? -9.723 -2.704 20.541 1.00 96.31 109 LEU A CA 1
ATOM 797 C C . LEU A 1 109 ? -10.111 -4.039 19.883 1.00 96.31 109 LEU A C 1
ATOM 799 O O . LEU A 1 109 ? -9.325 -4.595 19.121 1.00 96.31 109 LEU A O 1
ATOM 803 N N . SER A 1 110 ? -11.327 -4.528 20.145 1.00 97.56 110 SER A N 1
ATOM 804 C CA . SER A 1 110 ? -11.827 -5.779 19.569 1.00 97.56 110 SER A CA 1
ATOM 805 C C . SER A 1 110 ? -11.925 -5.700 18.045 1.00 97.56 110 SER A C 1
ATOM 807 O O . SER A 1 110 ? -11.434 -6.593 17.356 1.00 97.56 110 SER A O 1
ATOM 809 N N . ASP A 1 111 ? -12.487 -4.615 17.509 1.00 95.94 111 ASP A N 1
ATOM 810 C CA . ASP A 1 111 ? -12.627 -4.437 16.057 1.00 95.94 111 ASP A CA 1
ATOM 811 C C . ASP A 1 111 ? -11.265 -4.288 15.383 1.00 95.94 111 ASP A C 1
ATOM 813 O O . ASP A 1 111 ? -11.006 -4.891 14.343 1.00 95.94 111 ASP A O 1
ATOM 817 N N . ARG A 1 112 ? -10.348 -3.545 16.012 1.00 96.69 112 ARG A N 1
ATOM 818 C CA . ARG A 1 112 ? -8.971 -3.411 15.529 1.00 96.69 112 ARG A CA 1
ATOM 819 C C . ARG A 1 112 ? -8.266 -4.762 15.455 1.00 96.69 112 ARG A C 1
ATOM 821 O O . ARG A 1 112 ? -7.633 -5.058 14.445 1.00 96.69 112 ARG A O 1
ATOM 828 N N . LEU A 1 113 ? -8.384 -5.583 16.499 1.00 97.00 113 LEU A N 1
ATOM 829 C CA . LEU A 1 113 ? -7.798 -6.923 16.523 1.00 97.00 113 LEU A CA 1
ATOM 830 C C . LEU A 1 113 ? -8.436 -7.841 15.473 1.00 97.00 113 LEU A C 1
ATOM 832 O O . LEU A 1 113 ? -7.726 -8.608 14.825 1.00 97.00 113 LEU A O 1
ATOM 836 N N . ALA A 1 114 ? -9.749 -7.744 15.262 1.00 96.31 114 ALA A N 1
ATOM 837 C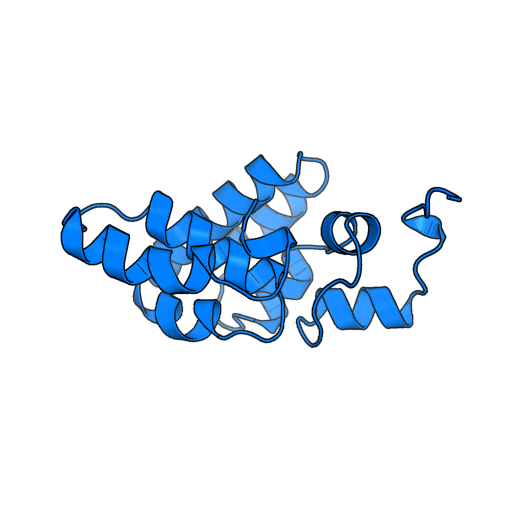 CA . ALA A 1 114 ? -10.435 -8.507 14.224 1.00 96.31 114 ALA A CA 1
ATOM 838 C C . ALA A 1 114 ? -9.951 -8.129 12.813 1.00 96.31 114 ALA A C 1
ATOM 840 O O . ALA A 1 114 ? -9.728 -9.017 11.990 1.00 96.31 114 ALA A O 1
ATOM 841 N N . LEU A 1 115 ? -9.742 -6.835 12.549 1.00 96.31 115 LEU A N 1
ATOM 842 C CA . LEU A 1 115 ? -9.274 -6.332 11.255 1.00 96.31 115 LEU A CA 1
ATOM 843 C C . LEU A 1 115 ? -7.793 -6.628 10.995 1.00 96.31 115 LEU A C 1
ATOM 845 O O . LEU A 1 115 ? -7.433 -6.955 9.867 1.00 96.31 115 LEU A O 1
ATOM 849 N N . ILE A 1 116 ? -6.934 -6.531 12.014 1.00 96.88 116 ILE A N 1
ATOM 850 C CA . ILE A 1 116 ? -5.491 -6.753 11.841 1.00 96.88 116 ILE A CA 1
ATOM 851 C C . ILE A 1 116 ? -5.137 -8.237 11.723 1.00 96.88 116 ILE A C 1
ATOM 853 O O . ILE A 1 116 ? -4.175 -8.580 11.047 1.00 96.88 116 ILE A O 1
ATOM 857 N N . ARG A 1 117 ? -5.909 -9.132 12.354 1.00 97.00 117 ARG A N 1
ATOM 858 C CA . ARG A 1 117 ? -5.611 -10.570 12.417 1.00 97.00 117 ARG A CA 1
ATOM 859 C C . ARG A 1 117 ? -5.326 -11.222 11.055 1.00 97.00 117 ARG A C 1
ATOM 861 O O . ARG A 1 117 ? -4.299 -11.887 10.969 1.00 97.00 117 ARG A O 1
ATOM 868 N N . PRO A 1 118 ? -6.156 -11.062 10.004 1.00 96.25 118 PRO A N 1
ATOM 869 C CA . PRO A 1 118 ? -5.852 -11.661 8.703 1.00 96.25 118 PRO A CA 1
ATOM 870 C C . PRO A 1 118 ? -4.610 -11.061 8.030 1.00 96.25 118 PRO A C 1
ATOM 872 O O . PRO A 1 118 ? -3.969 -11.750 7.252 1.00 96.25 118 PRO A O 1
ATOM 875 N N . LEU A 1 119 ? -4.259 -9.805 8.327 1.00 97.56 119 LEU A N 1
ATOM 876 C CA . LEU A 1 119 ? -3.068 -9.142 7.780 1.00 97.56 119 LEU A CA 1
ATOM 877 C C . LEU A 1 119 ? -1.794 -9.584 8.515 1.00 97.56 119 LEU A C 1
ATOM 879 O O . LEU A 1 119 ? -0.753 -9.786 7.902 1.00 97.56 119 LEU A O 1
ATOM 883 N N . ALA A 1 120 ? -1.888 -9.798 9.828 1.00 96.81 120 ALA A N 1
ATOM 884 C CA . ALA A 1 120 ? -0.803 -10.365 10.625 1.00 96.81 120 ALA A CA 1
ATOM 885 C C . ALA A 1 120 ? -0.510 -11.837 10.264 1.00 96.81 120 ALA A C 1
ATOM 887 O O . ALA A 1 120 ? 0.616 -12.296 10.444 1.00 96.81 120 ALA A O 1
ATOM 888 N N . ASP A 1 121 ? -1.509 -12.557 9.745 1.00 97.12 121 ASP A N 1
ATOM 889 C CA . ASP A 1 121 ? -1.412 -13.941 9.254 1.00 97.12 121 ASP A CA 1
ATOM 890 C C . ASP A 1 121 ? -1.326 -14.022 7.713 1.00 97.12 121 ASP A C 1
ATOM 892 O O . ASP A 1 121 ? -1.548 -15.076 7.120 1.00 97.12 121 ASP A O 1
ATOM 896 N N . ASP A 1 122 ? -1.031 -12.905 7.035 1.00 98.25 122 ASP A N 1
ATOM 897 C CA . ASP A 1 122 ? -0.926 -12.863 5.572 1.00 98.25 122 ASP A CA 1
ATOM 898 C C . ASP A 1 122 ? 0.189 -13.807 5.091 1.00 98.25 122 ASP A C 1
ATOM 900 O O . ASP A 1 122 ? 1.249 -13.851 5.721 1.00 98.25 122 ASP A O 1
ATOM 904 N N . PRO A 1 123 ? 0.02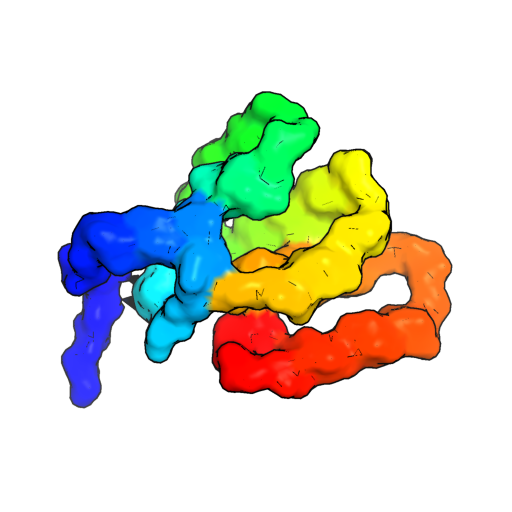5 -14.559 3.985 1.00 96.19 123 PRO A N 1
ATOM 905 C CA . PRO A 1 123 ? 1.063 -15.468 3.495 1.00 96.19 123 PRO A CA 1
ATOM 906 C C . PRO A 1 123 ? 2.343 -14.744 3.051 1.00 96.19 123 PRO A C 1
ATOM 908 O O . PRO A 1 123 ? 3.440 -15.313 3.142 1.00 96.19 123 PRO A O 1
ATOM 911 N N . HIS A 1 124 ? 2.248 -13.483 2.630 1.00 97.75 124 HIS A N 1
ATOM 912 C CA . HIS A 1 124 ? 3.377 -12.713 2.129 1.00 97.75 124 HIS A CA 1
ATOM 913 C C . HIS A 1 124 ? 4.150 -12.020 3.263 1.00 97.75 124 HIS A C 1
ATOM 915 O O . HIS A 1 124 ? 3.583 -11.333 4.110 1.00 97.75 124 HIS A O 1
ATOM 921 N N . PHE A 1 125 ? 5.480 -12.163 3.269 1.00 94.38 125 PHE A N 1
ATOM 922 C CA . PHE A 1 125 ? 6.332 -11.649 4.351 1.00 94.38 125 PHE A CA 1
ATOM 923 C C . PHE A 1 125 ? 6.222 -10.132 4.534 1.00 94.38 125 PHE A C 1
ATOM 925 O O . PHE A 1 125 ? 6.113 -9.672 5.663 1.00 94.38 125 PHE A O 1
ATOM 932 N N . GLY A 1 126 ? 6.177 -9.372 3.437 1.00 92.25 126 GLY A N 1
ATOM 933 C CA . GLY A 1 126 ? 6.148 -7.907 3.471 1.00 92.25 126 GLY A CA 1
ATOM 934 C C . GLY A 1 126 ? 4.857 -7.298 4.026 1.00 92.25 126 GLY A C 1
ATOM 935 O O . GLY A 1 126 ? 4.831 -6.102 4.281 1.00 92.25 126 GLY A O 1
ATOM 936 N N . VAL A 1 127 ? 3.793 -8.088 4.217 1.00 96.25 127 VAL A N 1
ATOM 937 C CA . VAL A 1 127 ? 2.552 -7.618 4.865 1.00 96.25 127 VAL A CA 1
ATOM 938 C C . VAL A 1 127 ? 2.635 -7.757 6.389 1.00 96.25 127 VAL A C 1
ATOM 940 O O . VAL A 1 127 ? 1.972 -7.017 7.114 1.00 96.25 127 VAL A O 1
ATOM 943 N N . ARG A 1 128 ? 3.457 -8.696 6.876 1.00 92.88 128 ARG A N 1
ATOM 944 C CA . ARG A 1 128 ? 3.589 -9.028 8.301 1.00 92.88 128 ARG A CA 1
ATOM 945 C C . ARG A 1 128 ? 4.638 -8.189 9.045 1.00 92.88 128 ARG A C 1
ATOM 947 O O . ARG A 1 128 ? 4.678 -8.269 10.271 1.00 92.88 128 ARG A O 1
ATOM 954 N N . GLU A 1 129 ? 5.497 -7.459 8.327 1.00 79.44 129 GLU A N 1
ATOM 955 C CA . GLU A 1 129 ? 6.555 -6.583 8.877 1.00 79.44 129 GLU A CA 1
ATOM 956 C C . GLU A 1 129 ? 6.078 -5.139 9.087 1.00 79.44 129 GLU A C 1
ATOM 958 O O . GLU A 1 129 ? 6.419 -4.569 10.150 1.00 79.44 129 GLU A O 1
#

Solvent-accessible surface area (backbone atoms only — not comparable to full-atom values): 7311 Å² total; per-residue (Å²): 134,85,84,74,52,62,87,71,55,51,71,68,57,53,54,38,42,22,52,34,74,35,54,64,91,48,69,49,50,57,70,59,53,49,61,36,59,22,44,48,59,73,40,76,82,63,55,71,68,58,43,51,53,40,54,72,40,65,88,50,58,66,71,59,43,40,50,49,50,16,51,51,47,39,72,75,54,46,71,72,53,39,73,59,32,59,67,43,60,13,40,70,48,26,28,27,30,50,40,30,59,72,69,51,76,94,62,51,71,69,56,46,52,64,65,43,48,62,40,65,65,38,92,49,69,78,38,54,111